Protein AF-A0A0M3HJJ8-F1 (afdb_monomer_lite)

Foldseek 3Di:
DVPVVVVVVVVVVVVVVVPDPDDDPVVVLLVVLVVLLPDAQVCVVVLLVVLLVVCVVPVVSSLCSQQPPRPRSVRHPLVVVLVSCVPRPVPSNLVNLCRCCVVVVDDDVVSVVVNVVSVVVVVVVLVVVVVVCVVVVDPPVVPNPPPPD

Secondary structure (DSSP, 8-state):
--TTHHHHHHHHHHHHHH------THHHHHHHHHHHHT--GGGHHHHHHHHHHHHHH-HHHHHHHHHSS-HHHHHS-HHHHHHHHHHH-HHHHHHHHHIIIIIS----HHHHHHHHHHHHHHHHHHHHHHHHHHHS----TTSSSSS--

InterPro domains:
  IPR019452 Vacuolar sorting protein 39/Transforming growth factor beta receptor-associated domain 1 [PF10366] (10-55)
  IPR032914 Vam6/VPS39/TRAP1 family [PTHR12894] (11-126)

Radius of gyration: 19.95 Å; chains: 1; bounding box: 54×39×54 Å

Structure (mmCIF, N/CA/C/O backbone):
data_AF-A0A0M3HJJ8-F1
#
_entry.id   AF-A0A0M3HJJ8-F1
#
loop_
_atom_site.group_PDB
_atom_site.id
_atom_site.type_symbol
_atom_site.label_atom_id
_atom_site.label_alt_id
_atom_site.label_comp_id
_atom_site.label_asym_id
_atom_site.label_entity_id
_atom_site.label_seq_id
_atom_site.pdbx_PDB_ins_code
_atom_site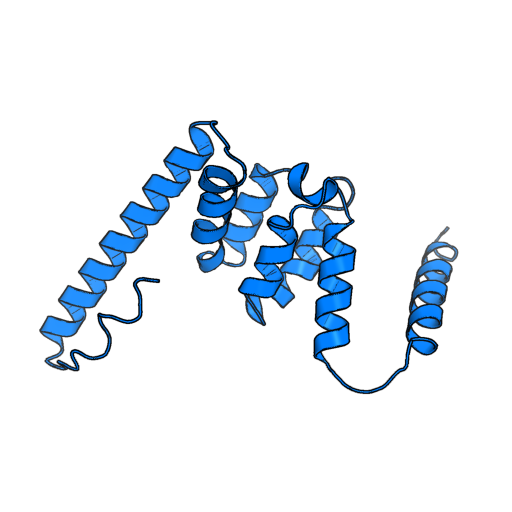.Cartn_x
_atom_site.Cartn_y
_atom_site.Cartn_z
_atom_site.occupancy
_atom_site.B_iso_or_equiv
_atom_site.auth_seq_id
_atom_site.auth_comp_id
_atom_site.auth_asym_id
_atom_site.auth_atom_id
_atom_site.pdbx_PDB_model_num
ATOM 1 N N . MET A 1 1 ? 17.594 -23.583 -23.788 1.00 49.72 1 MET A N 1
ATOM 2 C CA . MET A 1 1 ? 16.881 -22.342 -23.407 1.00 49.72 1 MET A CA 1
ATOM 3 C C . MET A 1 1 ? 16.601 -22.244 -21.904 1.00 49.72 1 MET A C 1
ATOM 5 O O . MET A 1 1 ? 16.680 -21.148 -21.383 1.00 49.72 1 MET A O 1
ATOM 9 N N . LEU A 1 2 ? 16.370 -23.355 -21.184 1.00 41.62 2 LEU A N 1
ATOM 10 C CA . LEU A 1 2 ? 16.202 -23.365 -19.715 1.00 41.62 2 LEU A CA 1
ATOM 11 C C . LEU A 1 2 ? 17.510 -23.375 -18.890 1.00 41.62 2 LEU A C 1
ATOM 13 O O . LEU A 1 2 ? 17.471 -23.087 -17.702 1.00 41.62 2 LEU A O 1
ATOM 17 N N . SER A 1 3 ? 18.676 -23.666 -19.485 1.00 45.19 3 SER A N 1
ATOM 18 C CA . SER A 1 3 ? 19.934 -23.750 -18.717 1.00 45.19 3 SER A CA 1
ATOM 19 C C . SER A 1 3 ? 20.637 -22.405 -18.488 1.00 45.19 3 SER A C 1
ATOM 21 O O . SER A 1 3 ? 21.563 -22.348 -17.690 1.00 45.19 3 SER A O 1
ATOM 23 N N . PHE A 1 4 ? 20.215 -21.326 -19.161 1.00 44.25 4 PHE A N 1
ATOM 24 C CA . PHE A 1 4 ? 20.799 -19.989 -18.975 1.00 44.25 4 PHE A CA 1
ATOM 25 C C . PHE A 1 4 ? 20.181 -19.253 -17.775 1.00 44.25 4 PHE A C 1
ATOM 27 O O . PHE A 1 4 ? 20.892 -18.592 -17.029 1.00 44.25 4 PHE A O 1
ATOM 34 N N . PHE A 1 5 ? 18.883 -19.455 -17.519 1.00 47.25 5 PHE A N 1
ATOM 35 C CA . PHE A 1 5 ? 18.177 -18.836 -16.388 1.00 47.25 5 PHE A CA 1
ATOM 36 C C . PHE A 1 5 ? 18.597 -19.419 -15.028 1.00 47.25 5 PHE A C 1
ATOM 38 O O . PHE A 1 5 ? 18.590 -18.730 -14.015 1.00 47.25 5 PHE A O 1
ATOM 45 N N . PHE A 1 6 ? 19.030 -20.683 -15.000 1.00 45.34 6 PHE A N 1
ATOM 46 C CA . PHE A 1 6 ? 19.520 -21.327 -13.778 1.00 45.34 6 PHE A CA 1
ATOM 47 C C . PHE A 1 6 ? 20.929 -20.842 -13.369 1.00 45.34 6 PHE A C 1
ATOM 49 O O . PHE A 1 6 ? 21.312 -20.926 -12.199 1.00 45.34 6 PHE A O 1
ATOM 56 N N . PHE A 1 7 ? 21.703 -20.296 -14.316 1.00 45.78 7 PHE A N 1
ATOM 57 C CA . PHE A 1 7 ? 23.073 -19.845 -14.064 1.00 45.78 7 PHE A CA 1
ATOM 58 C C . PHE A 1 7 ? 23.128 -18.466 -13.380 1.00 45.78 7 PHE A C 1
ATOM 60 O O . PHE A 1 7 ? 23.978 -18.259 -12.517 1.00 45.78 7 PHE A O 1
ATOM 67 N N . GLU A 1 8 ? 22.182 -17.558 -13.656 1.00 53.19 8 GLU A N 1
ATOM 68 C CA . GLU A 1 8 ? 22.092 -16.274 -12.933 1.00 53.19 8 GLU A CA 1
ATOM 69 C C . GLU A 1 8 ? 21.602 -16.433 -11.490 1.00 53.19 8 GLU A C 1
ATOM 71 O O . GLU A 1 8 ? 22.157 -15.806 -10.589 1.00 53.19 8 GLU A O 1
ATOM 76 N N . ILE A 1 9 ? 20.649 -17.339 -11.233 1.00 55.94 9 ILE A N 1
ATOM 77 C CA . ILE A 1 9 ? 20.229 -17.677 -9.860 1.00 55.94 9 ILE A CA 1
ATOM 78 C C . ILE A 1 9 ? 21.422 -18.213 -9.056 1.00 55.94 9 ILE A C 1
ATOM 80 O O . ILE A 1 9 ? 21.583 -17.890 -7.879 1.00 55.94 9 ILE A O 1
ATOM 84 N N . SER A 1 10 ? 22.300 -18.980 -9.709 1.00 51.56 10 SER A N 1
ATOM 85 C CA . SER A 1 10 ? 23.516 -19.510 -9.088 1.00 51.56 10 SER A CA 1
ATOM 86 C C . SER A 1 10 ? 24.545 -18.415 -8.801 1.00 51.56 10 SER A C 1
ATOM 88 O O . SER A 1 10 ? 25.164 -18.445 -7.743 1.00 51.56 10 SER A O 1
ATOM 90 N N . ALA A 1 11 ? 24.702 -17.420 -9.681 1.00 54.62 11 ALA A N 1
ATOM 91 C CA . ALA A 1 11 ? 25.575 -16.268 -9.439 1.00 54.62 11 ALA A CA 1
ATOM 92 C C . ALA A 1 11 ? 25.058 -15.376 -8.291 1.00 54.62 11 ALA A C 1
ATOM 94 O O . ALA A 1 11 ? 25.851 -14.931 -7.458 1.00 54.62 11 ALA A O 1
ATOM 95 N N . LEU A 1 12 ? 23.736 -15.187 -8.186 1.00 56.09 12 LEU A N 1
ATOM 96 C CA . LEU A 1 12 ? 23.093 -14.487 -7.065 1.00 56.09 12 LEU A CA 1
ATOM 97 C C . LEU A 1 12 ? 23.265 -15.256 -5.742 1.00 56.09 12 LEU A C 1
ATOM 99 O O . LEU A 1 12 ? 23.572 -14.665 -4.705 1.00 56.09 12 LEU A O 1
ATOM 103 N N . ALA A 1 13 ? 23.137 -16.585 -5.781 1.00 57.53 13 ALA A N 1
ATOM 104 C CA . ALA A 1 13 ? 23.395 -17.457 -4.636 1.00 57.53 13 ALA A CA 1
ATOM 105 C C . ALA A 1 13 ? 24.884 -17.478 -4.230 1.00 57.53 13 ALA A C 1
ATOM 107 O O . ALA A 1 13 ? 25.194 -17.552 -3.044 1.00 57.53 13 ALA A O 1
ATOM 108 N N . LEU A 1 14 ? 25.809 -17.353 -5.187 1.00 56.66 14 LEU A N 1
ATOM 109 C CA . LEU A 1 14 ? 27.254 -17.279 -4.931 1.00 56.66 14 LEU A CA 1
ATOM 110 C C . LEU A 1 14 ? 27.689 -15.930 -4.341 1.00 56.66 14 LEU A C 1
ATOM 112 O O . LEU A 1 14 ? 28.591 -15.896 -3.505 1.00 56.66 14 LEU A O 1
ATOM 116 N N . LEU A 1 15 ? 27.040 -14.823 -4.724 1.00 57.09 15 LEU A N 1
ATOM 117 C CA . LEU A 1 15 ? 27.219 -13.524 -4.060 1.00 57.09 15 LEU A CA 1
ATOM 118 C C . LEU A 1 15 ? 26.713 -13.562 -2.609 1.00 57.09 15 LEU A C 1
ATOM 120 O O . LEU A 1 15 ? 27.374 -13.032 -1.715 1.00 57.09 15 LEU A O 1
ATOM 124 N N . LYS A 1 16 ? 25.594 -14.254 -2.362 1.00 55.28 16 LYS A N 1
ATOM 125 C CA . LYS A 1 16 ? 25.026 -14.485 -1.023 1.00 55.28 16 LYS A CA 1
ATOM 126 C C . LYS A 1 16 ? 25.979 -15.253 -0.092 1.00 55.28 16 LYS A C 1
ATOM 128 O O . LYS A 1 16 ? 26.020 -14.952 1.097 1.00 55.28 16 LYS A O 1
ATOM 133 N N . ASP A 1 17 ? 26.781 -16.177 -0.621 1.00 48.75 17 ASP A N 1
ATOM 134 C CA . ASP A 1 17 ? 27.713 -17.001 0.171 1.00 48.75 17 ASP A CA 1
ATOM 135 C C . ASP A 1 17 ? 28.976 -16.234 0.626 1.00 48.75 17 ASP A C 1
ATOM 137 O O . ASP A 1 17 ? 29.603 -16.575 1.626 1.00 48.75 17 ASP A O 1
ATOM 141 N N . ARG A 1 18 ? 29.333 -15.132 -0.057 1.00 37.56 18 ARG A N 1
ATOM 142 C CA . ARG A 1 18 ? 30.457 -14.251 0.334 1.00 37.56 18 ARG A CA 1
ATOM 143 C C . ARG A 1 18 ? 30.057 -13.022 1.150 1.00 37.56 18 ARG A C 1
ATOM 145 O O . ARG A 1 18 ? 30.937 -12.356 1.687 1.00 37.56 18 ARG A O 1
ATOM 152 N N . ALA A 1 19 ? 28.764 -12.743 1.298 1.00 45.72 19 ALA A N 1
ATOM 153 C CA . ALA A 1 19 ? 28.251 -11.653 2.132 1.00 45.72 19 ALA A CA 1
ATOM 154 C C . ALA A 1 19 ? 28.084 -12.057 3.614 1.00 45.72 19 ALA A C 1
ATOM 156 O O . ALA A 1 19 ? 27.265 -11.493 4.336 1.00 45.72 19 ALA A O 1
ATOM 157 N N . HIS A 1 20 ? 28.840 -13.055 4.082 1.00 44.84 20 HIS A N 1
ATOM 158 C CA . HIS A 1 20 ? 28.767 -13.546 5.454 1.00 44.84 20 HIS A CA 1
ATOM 159 C C . HIS A 1 20 ? 29.638 -12.700 6.398 1.00 44.84 20 HIS A C 1
ATOM 161 O O . HIS A 1 20 ? 30.772 -13.049 6.722 1.00 44.84 20 HIS A O 1
ATOM 167 N N . ILE A 1 21 ? 29.075 -11.586 6.870 1.00 42.34 21 ILE A N 1
ATOM 168 C CA . ILE A 1 21 ? 29.362 -11.071 8.214 1.00 42.34 21 ILE A CA 1
ATOM 169 C C . ILE A 1 21 ? 28.159 -11.489 9.079 1.00 42.34 21 ILE A C 1
ATOM 171 O O . ILE A 1 21 ? 27.039 -11.074 8.784 1.00 42.34 21 ILE A O 1
ATOM 175 N N . PRO A 1 22 ? 28.334 -12.357 10.091 1.00 39.53 22 PRO A N 1
ATOM 176 C CA . PRO A 1 22 ? 27.216 -12.977 10.795 1.00 39.53 22 PRO A CA 1
ATOM 177 C C . PRO A 1 22 ? 26.620 -12.031 11.848 1.00 39.53 22 PRO A C 1
ATOM 179 O O . PRO A 1 22 ? 27.366 -11.418 12.611 1.00 39.53 22 PRO A O 1
ATOM 182 N N . GLY A 1 23 ? 25.281 -11.950 11.936 1.00 38.81 23 GLY A N 1
ATOM 183 C CA . GLY A 1 23 ? 24.638 -11.257 13.060 1.00 38.81 23 GLY A CA 1
ATOM 184 C C . GLY A 1 23 ? 23.108 -11.161 13.121 1.00 38.81 23 GLY A C 1
ATOM 185 O O . GLY A 1 23 ? 22.581 -11.203 14.227 1.00 38.81 23 GLY A O 1
ATOM 186 N N . THR A 1 24 ? 22.358 -11.026 12.021 1.00 43.25 24 THR A N 1
ATOM 187 C CA . THR A 1 24 ? 20.925 -10.678 12.140 1.00 43.25 24 THR A CA 1
ATOM 188 C C . THR A 1 24 ? 20.071 -11.280 11.021 1.00 43.25 24 THR A C 1
ATOM 190 O O . THR A 1 24 ? 20.333 -11.076 9.844 1.00 43.25 24 THR A O 1
ATOM 193 N N . ILE A 1 25 ? 18.996 -11.993 11.359 1.00 47.78 25 ILE A N 1
ATOM 194 C CA . ILE A 1 25 ? 17.938 -12.399 10.407 1.00 47.78 25 ILE A CA 1
ATOM 195 C C . ILE A 1 25 ? 17.319 -11.162 9.717 1.00 47.78 25 ILE A C 1
ATOM 197 O O . ILE A 1 25 ? 16.943 -11.221 8.548 1.00 47.78 25 ILE A O 1
ATOM 201 N N . LEU A 1 26 ? 17.346 -10.016 10.409 1.00 49.81 26 LEU A N 1
ATOM 202 C CA . LEU A 1 26 ? 17.002 -8.687 9.893 1.00 49.81 26 LEU A CA 1
ATOM 203 C C . LEU A 1 26 ? 17.797 -8.308 8.632 1.00 49.81 26 LEU A C 1
ATOM 205 O O . LEU A 1 26 ? 17.226 -7.704 7.732 1.00 49.81 26 LEU A O 1
ATOM 209 N N . SER A 1 27 ? 19.058 -8.750 8.498 1.00 59.50 27 SER A N 1
ATOM 210 C CA . SER A 1 27 ? 19.865 -8.458 7.303 1.00 59.50 27 SER A CA 1
ATOM 211 C C . SER A 1 27 ? 19.256 -9.030 6.019 1.00 59.50 27 SER A C 1
ATOM 213 O O . SER A 1 27 ? 19.357 -8.412 4.967 1.00 59.50 27 SER A O 1
ATOM 215 N N . GLY A 1 28 ? 18.578 -10.182 6.081 1.00 69.25 28 GLY A N 1
ATOM 216 C CA . GLY A 1 28 ? 17.954 -10.791 4.905 1.00 69.25 28 GLY A CA 1
ATOM 217 C C . GLY A 1 28 ? 16.699 -10.046 4.454 1.00 69.25 28 GLY A C 1
ATOM 218 O O . GLY A 1 28 ? 16.523 -9.807 3.257 1.00 69.25 28 GLY A O 1
ATOM 219 N N . CYS A 1 29 ? 15.849 -9.658 5.409 1.00 79.25 29 CYS A N 1
ATOM 220 C CA . CYS A 1 29 ? 14.625 -8.910 5.126 1.00 79.25 29 CYS A CA 1
ATOM 221 C C . CYS A 1 29 ? 14.949 -7.499 4.616 1.00 79.25 29 CYS A C 1
ATOM 223 O O . CYS A 1 29 ? 14.493 -7.127 3.537 1.00 79.25 29 CYS A O 1
ATOM 225 N N . GLU A 1 30 ? 15.831 -6.763 5.301 1.00 85.12 30 GLU A N 1
ATOM 226 C CA . GLU A 1 30 ? 16.259 -5.419 4.886 1.00 85.12 30 GLU A CA 1
ATOM 227 C C . GLU A 1 30 ? 16.891 -5.410 3.488 1.00 85.12 30 GLU A C 1
ATOM 229 O O . GLU A 1 30 ? 16.550 -4.563 2.662 1.00 85.12 30 GLU A O 1
ATOM 234 N N . LEU A 1 31 ? 17.773 -6.371 3.181 1.00 86.25 31 LEU A N 1
ATOM 235 C CA . LEU A 1 31 ? 18.365 -6.484 1.843 1.00 86.25 31 LEU A CA 1
ATOM 236 C C . LEU A 1 31 ? 17.315 -6.810 0.778 1.00 86.25 31 LEU A C 1
ATOM 238 O O . LEU A 1 31 ? 17.405 -6.307 -0.343 1.00 86.25 31 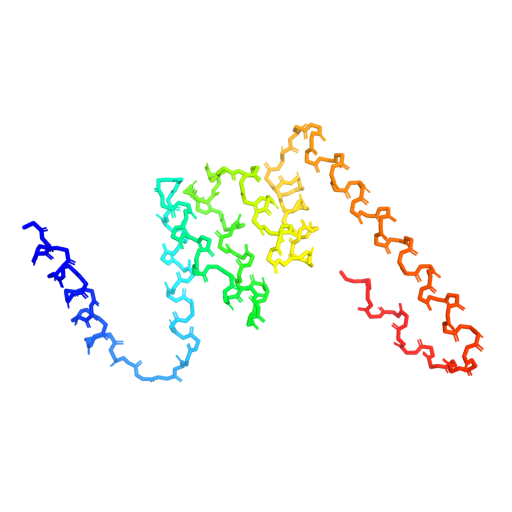LEU A O 1
ATOM 242 N N . THR A 1 32 ? 16.317 -7.628 1.118 1.00 88.31 32 THR A N 1
ATOM 243 C CA . THR A 1 32 ? 15.209 -7.939 0.208 1.00 88.31 32 THR A CA 1
ATOM 244 C C . THR A 1 32 ? 14.375 -6.690 -0.059 1.00 88.31 32 THR A C 1
ATOM 246 O O . THR A 1 32 ? 14.148 -6.362 -1.218 1.00 88.31 32 THR A O 1
ATOM 249 N N . VAL A 1 33 ? 13.993 -5.942 0.979 1.00 92.50 33 VAL A N 1
ATOM 250 C CA . VAL A 1 33 ? 13.249 -4.678 0.849 1.00 92.50 33 VAL A CA 1
ATOM 251 C C . VAL A 1 33 ? 14.004 -3.686 -0.037 1.00 92.50 33 VAL A C 1
ATOM 253 O O . VAL A 1 33 ? 13.444 -3.198 -1.017 1.00 92.50 33 VAL A O 1
ATOM 256 N N . GLN A 1 34 ? 15.291 -3.452 0.235 1.00 92.06 34 GLN A N 1
ATOM 257 C CA . GLN A 1 34 ? 16.120 -2.543 -0.567 1.00 92.06 34 GLN A CA 1
ATOM 258 C C . GLN A 1 34 ? 16.249 -2.996 -2.023 1.00 92.06 34 GLN A C 1
ATOM 260 O O . GLN A 1 34 ? 16.305 -2.168 -2.931 1.00 92.06 34 GLN A O 1
ATOM 265 N N . TYR A 1 35 ? 16.322 -4.306 -2.263 1.00 92.00 35 TYR A N 1
ATOM 266 C CA . TYR A 1 35 ? 16.351 -4.839 -3.618 1.00 92.00 35 TYR A CA 1
ATOM 267 C C . TYR A 1 35 ? 15.029 -4.580 -4.345 1.00 92.00 35 TYR A C 1
ATOM 269 O O . TYR A 1 35 ? 15.049 -4.073 -5.464 1.00 92.00 35 TYR A O 1
ATOM 277 N N . LEU A 1 36 ? 13.893 -4.864 -3.702 1.00 93.31 36 LEU A N 1
ATOM 278 C CA . LEU A 1 36 ? 12.566 -4.645 -4.283 1.00 93.31 36 LEU A CA 1
ATOM 279 C C . LEU A 1 36 ? 12.296 -3.163 -4.574 1.00 93.31 36 LEU A C 1
ATOM 281 O O . LEU A 1 36 ? 11.694 -2.857 -5.596 1.00 93.31 36 LEU A O 1
ATOM 285 N N . GLN A 1 37 ? 12.794 -2.246 -3.741 1.00 95.06 37 GLN A N 1
ATOM 286 C CA . GLN A 1 37 ? 12.668 -0.796 -3.954 1.00 95.06 37 GLN A CA 1
ATOM 287 C C . GLN A 1 37 ? 13.427 -0.291 -5.189 1.00 95.06 37 GLN A C 1
ATOM 289 O O . GLN A 1 37 ? 13.101 0.763 -5.718 1.00 95.06 37 GLN A O 1
ATOM 294 N N . LYS A 1 38 ? 14.415 -1.042 -5.685 1.00 94.00 38 LYS A N 1
ATOM 295 C CA . LYS A 1 38 ? 15.141 -0.719 -6.926 1.00 94.00 38 LYS A CA 1
ATOM 296 C C . LYS A 1 38 ? 14.498 -1.337 -8.165 1.00 94.00 38 LYS A C 1
ATOM 298 O O . LYS A 1 38 ? 15.019 -1.203 -9.272 1.00 94.00 38 LYS A O 1
ATOM 303 N N . LEU A 1 39 ? 13.397 -2.065 -7.994 1.00 92.06 39 LEU A N 1
ATOM 304 C CA . LEU A 1 39 ? 12.645 -2.639 -9.094 1.00 92.06 39 LEU A CA 1
ATOM 305 C C . LEU A 1 39 ? 11.542 -1.665 -9.512 1.00 92.06 39 LEU A C 1
ATOM 307 O O . LEU A 1 39 ? 10.689 -1.289 -8.719 1.00 92.06 39 LEU A O 1
ATOM 311 N N . GLY A 1 40 ? 11.538 -1.288 -10.789 1.00 91.75 40 GLY A N 1
ATOM 312 C CA . GLY A 1 40 ? 10.437 -0.527 -11.377 1.00 91.75 40 GLY A CA 1
ATOM 313 C C . GLY A 1 40 ? 9.268 -1.409 -11.835 1.00 91.75 40 GLY A C 1
ATOM 314 O O . GLY A 1 40 ? 9.261 -2.633 -11.677 1.00 91.75 40 GLY A O 1
ATOM 315 N N . ASN A 1 41 ? 8.312 -0.780 -12.523 1.00 94.06 41 ASN A N 1
ATOM 316 C CA . ASN A 1 41 ? 7.073 -1.399 -13.021 1.00 94.06 41 ASN A CA 1
ATOM 317 C C . ASN A 1 41 ? 7.241 -2.687 -13.837 1.00 94.06 41 ASN A C 1
ATOM 319 O O . ASN A 1 41 ? 6.338 -3.520 -13.858 1.00 94.06 41 ASN A O 1
ATOM 323 N N . ALA A 1 42 ? 8.379 -2.875 -14.509 1.00 94.25 42 ALA A N 1
ATOM 324 C CA . ALA A 1 42 ? 8.636 -4.082 -15.294 1.00 94.25 42 ALA A CA 1
ATOM 325 C C . ALA A 1 42 ? 8.632 -5.366 -14.442 1.00 94.25 42 ALA A C 1
ATOM 327 O O . ALA A 1 42 ? 8.379 -6.445 -14.966 1.00 94.25 42 ALA A O 1
ATOM 328 N N . ASN A 1 43 ? 8.891 -5.246 -13.138 1.00 94.62 43 ASN A N 1
ATOM 329 C CA . ASN A 1 43 ? 8.993 -6.370 -12.210 1.00 94.62 43 ASN A CA 1
ATOM 330 C C . ASN A 1 43 ? 7.906 -6.327 -11.126 1.00 94.62 43 ASN A C 1
ATOM 332 O O . ASN A 1 43 ? 8.069 -6.929 -10.069 1.00 94.62 43 ASN A O 1
ATOM 336 N N . LEU A 1 44 ? 6.797 -5.624 -11.368 1.00 94.88 44 LEU A N 1
ATOM 337 C CA . LEU A 1 44 ? 5.755 -5.382 -10.366 1.00 94.88 44 LEU A CA 1
ATOM 338 C C . LEU A 1 44 ? 5.177 -6.684 -9.776 1.00 94.88 44 LEU A C 1
ATOM 340 O O . LEU A 1 44 ? 4.950 -6.777 -8.574 1.00 94.88 44 LEU A O 1
ATOM 344 N N . ASP A 1 45 ? 5.031 -7.727 -10.596 1.00 94.44 45 ASP A N 1
ATOM 345 C CA . ASP A 1 45 ? 4.546 -9.038 -10.145 1.00 94.44 45 ASP A CA 1
ATOM 346 C C . ASP A 1 45 ? 5.552 -9.747 -9.216 1.00 94.44 45 ASP A C 1
ATOM 348 O O . ASP A 1 45 ? 5.164 -10.439 -8.270 1.00 94.44 45 ASP A O 1
ATOM 352 N N . ILE A 1 46 ? 6.856 -9.540 -9.443 1.00 92.81 46 ILE A N 1
ATOM 353 C CA . ILE A 1 46 ? 7.920 -10.027 -8.555 1.00 92.81 46 ILE A CA 1
ATOM 354 C C . ILE A 1 46 ? 7.846 -9.267 -7.233 1.00 92.81 46 ILE A C 1
ATOM 356 O O . ILE A 1 46 ? 7.844 -9.895 -6.176 1.00 92.81 46 ILE A O 1
ATOM 360 N N . ILE A 1 47 ? 7.719 -7.937 -7.288 1.00 96.00 47 ILE A N 1
ATOM 361 C CA . ILE A 1 47 ? 7.574 -7.100 -6.092 1.00 96.00 47 ILE A CA 1
ATOM 362 C C . ILE A 1 47 ? 6.411 -7.607 -5.238 1.00 96.00 47 ILE A C 1
ATOM 364 O O . ILE A 1 47 ? 6.611 -7.872 -4.059 1.00 96.00 47 ILE A O 1
ATOM 368 N N . PHE A 1 48 ? 5.236 -7.834 -5.825 1.00 96.88 48 PHE A N 1
ATOM 369 C CA . PHE A 1 48 ? 4.063 -8.346 -5.108 1.00 96.88 48 PHE A CA 1
ATOM 370 C C . PHE A 1 48 ? 4.281 -9.724 -4.487 1.00 96.88 48 PHE A C 1
ATOM 372 O O . PHE A 1 48 ? 3.941 -9.937 -3.323 1.00 96.88 48 PHE A O 1
ATOM 379 N N . SER A 1 49 ? 4.907 -10.638 -5.230 1.00 93.25 49 SER A N 1
ATOM 380 C CA . SER A 1 49 ? 5.172 -12.001 -4.756 1.00 93.25 49 SER A CA 1
ATOM 381 C C . SER A 1 49 ? 6.016 -12.016 -3.478 1.00 93.25 49 SER A C 1
ATOM 383 O O . SER A 1 49 ? 5.768 -12.817 -2.578 1.00 93.25 49 SER A O 1
ATOM 385 N N . PHE A 1 50 ? 7.003 -11.121 -3.378 1.00 90.75 50 PHE A N 1
ATOM 386 C CA . PHE A 1 50 ? 7.854 -11.019 -2.192 1.00 90.75 50 PHE A CA 1
ATOM 387 C C . PHE A 1 50 ? 7.304 -10.052 -1.137 1.00 90.75 50 PHE A C 1
ATOM 389 O O . PHE A 1 50 ? 7.521 -10.271 0.048 1.00 90.75 50 PHE A O 1
ATOM 396 N N . ALA A 1 51 ? 6.565 -9.015 -1.520 1.00 94.50 51 ALA A N 1
ATOM 397 C CA . ALA A 1 51 ? 5.990 -8.077 -0.562 1.00 94.50 51 ALA A CA 1
ATOM 398 C C . ALA A 1 51 ? 4.902 -8.721 0.309 1.00 94.50 51 ALA A C 1
ATOM 400 O O . ALA A 1 51 ? 4.765 -8.322 1.460 1.00 94.50 51 ALA A O 1
ATOM 401 N N . SER A 1 52 ? 4.164 -9.717 -0.201 1.00 92.75 52 SER A N 1
ATOM 402 C CA . SER A 1 52 ? 3.073 -10.380 0.537 1.00 92.75 52 SER A CA 1
ATOM 403 C C . SER A 1 52 ? 3.551 -10.946 1.881 1.00 92.75 52 SER A C 1
ATOM 405 O O . SER A 1 52 ? 3.040 -10.569 2.934 1.00 92.75 52 SER A O 1
ATOM 407 N N . TRP A 1 53 ? 4.604 -11.771 1.885 1.00 92.06 53 TRP A N 1
ATOM 408 C CA . TRP A 1 53 ? 5.099 -12.355 3.136 1.00 92.06 53 TRP A CA 1
ATOM 409 C C . TRP A 1 53 ? 5.746 -11.315 4.060 1.00 92.06 53 TRP A C 1
ATOM 411 O O . TRP A 1 53 ? 5.601 -11.429 5.274 1.00 92.06 53 TRP A O 1
ATOM 421 N N . ILE A 1 54 ? 6.408 -10.289 3.507 1.00 92.81 54 ILE A N 1
ATOM 422 C CA . ILE A 1 54 ? 7.011 -9.211 4.307 1.00 92.81 54 ILE A CA 1
ATOM 423 C C . ILE A 1 54 ? 5.909 -8.406 4.998 1.00 92.81 54 ILE A C 1
ATOM 425 O O . ILE A 1 54 ? 6.006 -8.175 6.191 1.00 92.81 54 ILE A O 1
ATOM 429 N N . LEU A 1 55 ? 4.829 -8.049 4.294 1.00 94.06 55 LEU A N 1
ATOM 430 C CA . LEU A 1 55 ? 3.685 -7.324 4.862 1.00 94.06 55 LEU A CA 1
ATOM 431 C C . LEU A 1 55 ? 3.002 -8.075 6.011 1.00 94.06 55 LEU A C 1
ATOM 433 O O . LEU A 1 55 ? 2.446 -7.435 6.904 1.00 94.06 55 LEU A O 1
ATOM 437 N N . HIS A 1 56 ? 3.008 -9.408 5.977 1.00 91.06 56 HIS A N 1
ATOM 438 C CA . HIS A 1 56 ? 2.448 -10.237 7.044 1.00 91.06 56 HIS A CA 1
ATOM 439 C C . HIS A 1 56 ? 3.376 -10.380 8.256 1.00 91.06 56 HIS A C 1
ATOM 441 O O . HIS A 1 56 ? 2.873 -10.524 9.370 1.00 91.06 56 HIS A O 1
ATOM 447 N N . ASP A 1 57 ? 4.693 -10.362 8.046 1.00 91.00 57 ASP A N 1
ATOM 448 C CA . ASP A 1 57 ? 5.697 -10.466 9.113 1.00 91.00 57 ASP A CA 1
ATOM 449 C C . ASP A 1 57 ? 5.948 -9.105 9.787 1.00 91.00 57 ASP A C 1
ATOM 451 O O . ASP A 1 57 ? 5.862 -8.978 11.007 1.00 91.00 57 ASP A O 1
ATOM 455 N N . ASP A 1 58 ? 6.179 -8.070 8.977 1.00 92.44 58 ASP A N 1
ATOM 456 C CA . ASP A 1 58 ? 6.391 -6.683 9.380 1.00 92.44 58 ASP A CA 1
ATOM 457 C C . ASP A 1 58 ? 5.717 -5.738 8.371 1.00 92.44 58 ASP A C 1
ATOM 459 O O . ASP A 1 58 ? 6.217 -5.461 7.273 1.00 92.44 58 ASP A O 1
ATOM 463 N N . MET A 1 59 ? 4.553 -5.218 8.765 1.00 94.62 59 MET A N 1
ATOM 464 C CA . MET A 1 59 ? 3.757 -4.320 7.934 1.00 94.62 59 MET A CA 1
ATOM 465 C C . MET A 1 59 ? 4.513 -3.036 7.569 1.00 94.62 59 MET A C 1
ATOM 467 O O . MET A 1 59 ? 4.372 -2.563 6.441 1.00 94.62 59 MET A O 1
ATOM 471 N N . ASP A 1 60 ? 5.310 -2.474 8.480 1.00 94.31 60 ASP A N 1
ATOM 472 C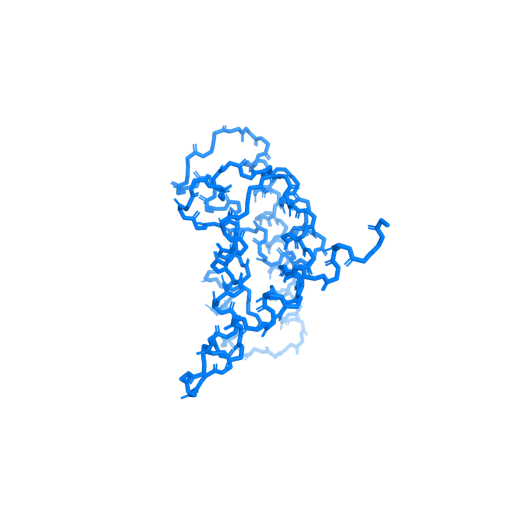 CA . ASP A 1 60 ? 6.022 -1.216 8.239 1.00 94.31 60 ASP A CA 1
ATOM 473 C C . ASP A 1 60 ? 7.148 -1.435 7.221 1.00 94.31 60 ASP A C 1
ATOM 475 O O . ASP A 1 60 ? 7.283 -0.672 6.256 1.00 94.31 60 ASP A O 1
ATOM 479 N N . ALA A 1 61 ? 7.904 -2.529 7.368 1.00 93.31 61 ALA A N 1
ATOM 480 C CA . ALA A 1 61 ? 8.917 -2.926 6.393 1.00 93.31 61 ALA A CA 1
ATOM 481 C C . ALA A 1 61 ? 8.291 -3.240 5.024 1.00 93.31 61 ALA A C 1
ATOM 483 O O . ALA A 1 61 ? 8.776 -2.755 3.997 1.00 93.31 61 ALA A O 1
ATOM 484 N N . GLY A 1 62 ? 7.186 -3.987 4.994 1.00 95.62 62 GLY A N 1
ATOM 485 C CA . GLY A 1 62 ? 6.475 -4.329 3.761 1.00 95.62 62 GLY A CA 1
ATOM 486 C C . GLY A 1 62 ? 5.895 -3.106 3.052 1.00 95.62 62 GLY A C 1
ATOM 487 O O . GLY A 1 62 ? 6.017 -2.973 1.835 1.00 95.62 62 GLY A O 1
ATOM 488 N N . LEU A 1 63 ? 5.324 -2.162 3.800 1.00 97.31 63 LEU A N 1
ATOM 489 C CA . LEU A 1 63 ? 4.807 -0.912 3.249 1.00 97.31 63 LEU A CA 1
ATOM 490 C C . LEU A 1 63 ? 5.933 -0.022 2.709 1.00 97.31 63 LEU A C 1
ATOM 492 O O . LEU A 1 63 ? 5.744 0.662 1.696 1.00 97.31 63 LEU A O 1
ATOM 496 N N . SER A 1 64 ? 7.114 -0.047 3.335 1.00 96.88 64 SER A N 1
ATOM 497 C CA . SER A 1 64 ? 8.274 0.729 2.881 1.00 96.88 64 SER A CA 1
ATOM 498 C C . SER A 1 64 ? 8.692 0.383 1.446 1.00 96.88 64 SER A C 1
ATOM 500 O O . SER A 1 64 ? 9.189 1.251 0.728 1.00 96.88 64 SER A O 1
ATOM 502 N N . ILE A 1 65 ? 8.417 -0.841 0.975 1.00 97.44 65 ILE A N 1
ATOM 503 C CA . ILE A 1 65 ? 8.662 -1.269 -0.414 1.00 97.44 65 ILE A CA 1
ATOM 504 C C . ILE A 1 65 ? 7.935 -0.354 -1.412 1.00 97.44 65 ILE A C 1
ATOM 506 O O . ILE A 1 65 ? 8.460 -0.069 -2.484 1.00 97.44 65 ILE A O 1
ATOM 510 N N . PHE A 1 66 ? 6.754 0.148 -1.043 1.00 98.06 66 PHE A N 1
ATOM 511 C CA . PHE A 1 66 ? 5.885 0.954 -1.905 1.00 98.06 66 PHE A CA 1
ATOM 512 C C . PHE A 1 66 ? 5.903 2.453 -1.588 1.00 98.06 66 PHE A C 1
ATOM 514 O O . PHE A 1 66 ? 5.211 3.226 -2.248 1.00 98.06 66 PHE A O 1
ATOM 521 N N . THR A 1 67 ? 6.637 2.866 -0.554 1.00 97.56 67 THR A N 1
ATOM 522 C CA . THR A 1 67 ? 6.586 4.234 -0.005 1.00 97.56 67 THR A CA 1
ATOM 523 C C . THR A 1 67 ? 7.962 4.875 0.188 1.00 97.56 67 THR A C 1
ATOM 525 O O . THR A 1 67 ? 8.048 6.031 0.603 1.00 97.56 67 THR A O 1
ATOM 528 N N . CYS A 1 68 ? 9.046 4.171 -0.146 1.00 94.88 68 CYS A N 1
ATOM 529 C CA . CYS A 1 68 ? 10.389 4.743 -0.150 1.00 94.88 68 CYS A CA 1
ATOM 530 C C . CYS A 1 68 ? 10.532 5.855 -1.203 1.00 94.88 68 CYS A C 1
ATOM 532 O O . CYS A 1 68 ? 9.876 5.828 -2.241 1.00 94.88 68 CYS A O 1
ATOM 534 N N . ASP A 1 69 ? 11.409 6.828 -0.953 1.00 93.31 69 ASP A N 1
ATOM 535 C CA . ASP A 1 69 ? 11.639 7.975 -1.845 1.00 93.31 69 ASP A CA 1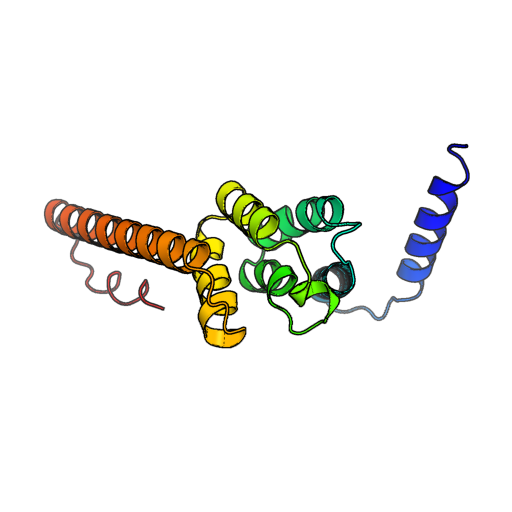
ATOM 536 C C . ASP A 1 69 ? 12.563 7.667 -3.044 1.00 93.31 69 ASP A C 1
ATOM 538 O O . ASP A 1 69 ? 13.032 8.585 -3.717 1.00 93.31 69 ASP A O 1
ATOM 542 N N . GLU A 1 70 ? 12.790 6.387 -3.346 1.00 92.12 70 GLU A N 1
ATOM 543 C CA . GLU A 1 70 ? 13.469 5.951 -4.569 1.00 92.12 70 GLU A CA 1
ATOM 544 C C . GLU A 1 70 ? 12.630 6.283 -5.815 1.00 92.12 70 GLU A C 1
ATOM 546 O O . GLU A 1 70 ? 11.392 6.265 -5.793 1.00 92.12 70 GLU A O 1
ATOM 551 N N . VAL A 1 71 ? 13.305 6.585 -6.927 1.00 95.06 71 VAL A N 1
ATOM 552 C CA . VAL A 1 71 ? 12.643 6.992 -8.179 1.00 95.06 71 VAL A CA 1
ATOM 553 C C . VAL A 1 71 ? 11.768 5.860 -8.710 1.00 95.06 71 VAL A C 1
ATOM 555 O O . VAL A 1 71 ? 10.612 6.088 -9.063 1.00 95.06 71 VAL A O 1
ATOM 558 N N . GLU A 1 72 ? 12.283 4.635 -8.682 1.00 95.81 72 GLU A N 1
ATOM 559 C CA . GLU A 1 72 ? 11.593 3.431 -9.133 1.00 95.81 72 GLU A CA 1
ATOM 560 C C . GLU A 1 72 ? 10.289 3.212 -8.363 1.00 95.81 72 GLU A C 1
ATOM 562 O O . GLU A 1 72 ? 9.265 2.900 -8.972 1.00 95.81 72 GLU A O 1
ATOM 567 N N . VAL A 1 73 ? 10.306 3.447 -7.046 1.00 96.88 73 VAL A N 1
ATOM 568 C CA . VAL A 1 73 ? 9.134 3.306 -6.169 1.00 96.88 73 VAL A CA 1
ATOM 569 C C . VAL A 1 73 ? 8.093 4.384 -6.465 1.00 96.88 73 VAL A C 1
ATOM 571 O O . VAL A 1 73 ? 6.897 4.096 -6.542 1.00 96.88 73 VAL A O 1
ATOM 574 N N . ARG A 1 74 ? 8.527 5.629 -6.686 1.00 95.31 74 ARG A N 1
ATOM 575 C CA . ARG A 1 74 ? 7.631 6.751 -7.020 1.00 95.31 74 ARG A CA 1
ATOM 576 C C . ARG A 1 74 ? 6.919 6.585 -8.357 1.00 95.31 74 ARG A C 1
ATOM 578 O O . ARG A 1 74 ? 5.825 7.139 -8.534 1.00 95.31 74 ARG A O 1
ATOM 585 N N . GLU A 1 75 ? 7.549 5.858 -9.273 1.00 95.81 75 GLU A N 1
ATOM 586 C CA . GLU A 1 75 ? 7.033 5.551 -10.602 1.00 95.81 75 GLU A CA 1
ATOM 587 C C . GLU A 1 75 ? 6.160 4.293 -10.643 1.00 95.81 75 GLU A C 1
ATOM 589 O O . GLU A 1 75 ? 5.496 4.080 -11.659 1.00 95.81 75 GLU A O 1
ATOM 594 N N . LEU A 1 76 ? 6.113 3.476 -9.578 1.00 97.50 76 LEU A N 1
ATOM 595 C CA . LEU A 1 76 ? 5.265 2.281 -9.535 1.00 97.50 76 LEU A CA 1
ATOM 596 C C . LEU A 1 76 ? 3.801 2.611 -9.854 1.00 97.50 76 LEU A C 1
ATOM 598 O O . LEU A 1 76 ? 3.269 3.650 -9.456 1.00 97.50 76 LEU A O 1
ATOM 602 N N . ASP A 1 77 ? 3.131 1.686 -10.537 1.00 97.62 77 ASP A N 1
ATOM 603 C CA . ASP A 1 77 ? 1.707 1.757 -10.837 1.00 97.62 77 ASP A CA 1
ATOM 604 C C . ASP A 1 77 ? 0.900 1.714 -9.533 1.00 97.62 77 ASP A C 1
ATOM 606 O O . ASP A 1 77 ? 0.612 0.657 -8.964 1.00 97.62 77 ASP A O 1
ATOM 610 N N . ARG A 1 78 ? 0.538 2.906 -9.059 1.00 96.75 78 ARG A N 1
ATOM 611 C CA . ARG A 1 78 ? -0.145 3.122 -7.780 1.00 96.75 78 ARG A CA 1
ATOM 612 C C . ARG A 1 78 ? -1.506 2.451 -7.724 1.00 96.75 78 ARG A C 1
ATOM 614 O O . ARG A 1 78 ? -1.952 2.074 -6.644 1.00 96.75 78 ARG A O 1
ATOM 621 N N . GLU A 1 79 ? -2.171 2.286 -8.866 1.00 96.94 79 GLU A N 1
ATOM 622 C CA . GLU A 1 79 ? -3.456 1.596 -8.905 1.00 96.94 79 GLU A CA 1
ATOM 623 C C . GLU A 1 79 ? -3.271 0.104 -8.667 1.00 96.94 79 GLU A C 1
ATOM 625 O O . GLU A 1 79 ? -3.992 -0.482 -7.858 1.00 96.94 79 GLU A O 1
ATOM 630 N N . ARG A 1 80 ? -2.275 -0.503 -9.320 1.00 97.94 80 ARG A N 1
ATOM 631 C CA . ARG A 1 80 ? -1.946 -1.913 -9.095 1.00 97.94 80 ARG A CA 1
ATOM 632 C C . ARG A 1 80 ? -1.432 -2.154 -7.680 1.00 97.94 80 ARG A C 1
ATOM 634 O O . ARG A 1 80 ? -1.828 -3.143 -7.070 1.00 97.94 80 ARG A O 1
ATOM 641 N N . VAL A 1 81 ? -0.604 -1.259 -7.137 1.00 98.00 81 VAL A N 1
ATOM 642 C CA . VAL A 1 81 ? -0.135 -1.343 -5.742 1.00 98.00 81 VAL A CA 1
ATOM 643 C C . VAL A 1 81 ? -1.313 -1.266 -4.773 1.00 98.00 81 VAL A C 1
ATOM 645 O O . VAL A 1 81 ? -1.439 -2.113 -3.893 1.00 98.00 81 VAL A O 1
ATOM 648 N N . LEU A 1 82 ? -2.224 -0.308 -4.960 1.00 97.88 82 LEU A N 1
ATOM 649 C CA . LEU A 1 82 ? -3.415 -0.182 -4.122 1.00 97.88 82 LEU A CA 1
ATOM 650 C C . LEU A 1 82 ? -4.305 -1.429 -4.196 1.00 97.88 82 LEU A C 1
ATOM 652 O O . LEU A 1 82 ? -4.789 -1.898 -3.165 1.00 97.88 82 LEU A O 1
ATOM 656 N N . GLN A 1 83 ? -4.503 -1.989 -5.394 1.00 97.88 83 GLN A N 1
ATOM 657 C CA . GLN A 1 83 ? -5.226 -3.249 -5.564 1.00 97.88 83 GLN A CA 1
ATOM 658 C C . GLN A 1 83 ? -4.545 -4.372 -4.785 1.00 97.88 83 GLN A C 1
ATOM 660 O O . GLN A 1 83 ? -5.213 -5.041 -4.004 1.00 97.88 83 GLN A O 1
ATOM 665 N N . PHE A 1 84 ? -3.235 -4.550 -4.940 1.00 98.00 84 PHE A N 1
ATOM 666 C CA . PHE A 1 84 ? -2.469 -5.554 -4.204 1.00 98.00 84 PHE A CA 1
ATOM 667 C C . PHE A 1 84 ? -2.632 -5.406 -2.684 1.00 98.00 84 PHE A C 1
ATOM 669 O O . PHE A 1 84 ? -3.049 -6.354 -2.022 1.00 98.00 84 PHE A O 1
ATOM 676 N N . LEU A 1 85 ? -2.421 -4.204 -2.136 1.00 97.81 85 LEU A N 1
ATOM 677 C CA . LEU A 1 85 ? -2.562 -3.946 -0.698 1.00 97.81 85 LEU A CA 1
ATOM 678 C C . LEU A 1 85 ? -3.987 -4.209 -0.197 1.00 97.81 85 LEU A C 1
ATOM 680 O O . LEU A 1 85 ? -4.168 -4.756 0.884 1.00 97.81 85 LEU A O 1
ATOM 684 N N . THR A 1 86 ? -5.004 -3.883 -0.997 1.00 96.00 86 THR A N 1
ATOM 685 C CA . THR A 1 86 ? -6.407 -4.143 -0.640 1.00 96.00 86 THR A CA 1
ATOM 686 C C . THR A 1 86 ? -6.712 -5.639 -0.522 1.00 96.00 86 THR A C 1
ATOM 688 O O . THR A 1 86 ? -7.557 -6.017 0.288 1.00 96.00 86 THR A O 1
ATOM 691 N N . HIS A 1 87 ? -6.039 -6.493 -1.298 1.00 95.81 87 HIS A N 1
ATOM 692 C CA . HIS A 1 87 ? -6.244 -7.944 -1.248 1.00 95.81 87 HIS A CA 1
ATOM 693 C C . HIS A 1 87 ? -5.377 -8.623 -0.181 1.00 95.81 87 HIS A C 1
ATOM 695 O O . HIS A 1 87 ? -5.879 -9.474 0.548 1.00 95.81 87 HIS A O 1
ATOM 701 N N . GLU A 1 88 ? -4.104 -8.239 -0.068 1.00 94.62 88 GLU A N 1
ATOM 702 C CA . GLU A 1 88 ? -3.140 -8.921 0.806 1.00 94.62 88 GLU A CA 1
ATOM 703 C C . GLU A 1 88 ? -3.141 -8.378 2.242 1.00 94.62 88 GLU A C 1
ATOM 705 O O . GLU A 1 88 ? -3.079 -9.143 3.203 1.00 94.62 88 GLU A O 1
ATOM 710 N N . CYS A 1 89 ? -3.223 -7.054 2.422 1.00 95.38 89 CYS A N 1
ATOM 711 C CA . CYS A 1 89 ? -3.109 -6.423 3.737 1.00 95.38 89 CYS A CA 1
ATOM 712 C C . CYS A 1 89 ? -3.907 -5.113 3.813 1.00 95.38 89 CYS A C 1
ATOM 714 O O . CYS A 1 89 ? -3.372 -4.012 3.667 1.00 95.38 89 CYS A O 1
ATOM 716 N N . VAL A 1 90 ? -5.206 -5.224 4.115 1.00 94.50 90 VAL A N 1
ATOM 717 C CA . VAL A 1 90 ? -6.126 -4.072 4.221 1.00 94.50 90 VAL A CA 1
ATOM 718 C C . VAL A 1 90 ? -5.634 -3.018 5.226 1.00 94.50 90 VAL A C 1
ATOM 720 O O . VAL A 1 90 ? -5.867 -1.826 5.034 1.00 94.50 90 VAL A O 1
ATOM 723 N N . ALA A 1 91 ? -4.920 -3.432 6.278 1.00 93.56 91 ALA A N 1
ATOM 724 C CA . ALA A 1 91 ? -4.358 -2.522 7.276 1.00 93.56 91 ALA A CA 1
ATOM 725 C C . ALA A 1 91 ? -3.319 -1.547 6.687 1.00 93.56 91 ALA A C 1
ATOM 727 O O . ALA A 1 91 ? -3.218 -0.418 7.164 1.00 93.56 91 ALA A O 1
ATOM 728 N N . ALA A 1 92 ? -2.614 -1.938 5.619 1.00 97.19 92 ALA A N 1
ATOM 729 C CA . ALA A 1 92 ? -1.619 -1.111 4.938 1.00 97.19 92 ALA A CA 1
ATOM 730 C C . ALA A 1 92 ? -2.229 -0.112 3.934 1.00 97.19 92 ALA A C 1
ATOM 732 O O . ALA A 1 92 ? -1.544 0.809 3.489 1.00 97.19 92 ALA A O 1
ATOM 733 N N . VAL A 1 93 ? -3.518 -0.247 3.593 1.00 97.44 93 VAL A N 1
ATOM 734 C CA . VAL A 1 93 ? -4.178 0.596 2.580 1.00 97.44 93 VAL A CA 1
ATOM 735 C C . VAL A 1 93 ? -4.255 2.060 3.010 1.00 97.44 93 VAL A C 1
ATOM 737 O O . VAL A 1 93 ? -3.869 2.939 2.243 1.00 97.44 93 VAL A O 1
ATOM 740 N N . ILE A 1 94 ? -4.722 2.336 4.234 1.00 97.69 94 ILE A N 1
ATOM 741 C CA . ILE A 1 94 ? -4.800 3.713 4.751 1.00 97.69 94 ILE A CA 1
ATOM 742 C C . ILE A 1 94 ? -3.398 4.348 4.818 1.00 97.69 94 ILE A C 1
ATOM 744 O O . ILE A 1 94 ? -3.222 5.391 4.190 1.00 97.69 94 ILE A O 1
ATOM 748 N N . PRO A 1 95 ? -2.384 3.730 5.465 1.00 98.00 95 PRO A N 1
ATOM 749 C CA . PRO A 1 95 ? -1.021 4.267 5.488 1.00 98.00 95 PRO A CA 1
ATOM 750 C C . PRO A 1 95 ? -0.430 4.550 4.100 1.00 98.00 95 PRO A C 1
ATOM 752 O O . PRO A 1 95 ? 0.219 5.577 3.897 1.00 98.00 95 PRO A O 1
ATOM 755 N N . TYR A 1 96 ? -0.671 3.669 3.124 1.00 98.38 96 TYR A N 1
ATOM 756 C CA . TYR A 1 96 ? -0.230 3.879 1.746 1.00 98.38 96 TYR A CA 1
ATOM 757 C C . TYR A 1 96 ? -0.895 5.107 1.111 1.00 98.38 96 TYR A C 1
ATOM 759 O O . TYR A 1 96 ? -0.210 5.974 0.565 1.00 98.38 96 TYR A O 1
ATOM 767 N N . LEU A 1 97 ? -2.225 5.204 1.209 1.00 98.38 97 LEU A N 1
ATOM 768 C CA . LEU A 1 97 ? -2.997 6.319 0.658 1.00 98.38 97 LEU A CA 1
ATOM 769 C C . LEU A 1 97 ? -2.608 7.655 1.306 1.00 98.38 97 LEU A C 1
ATOM 771 O O . LEU A 1 97 ? -2.412 8.648 0.608 1.00 98.38 97 LEU A O 1
ATOM 775 N N .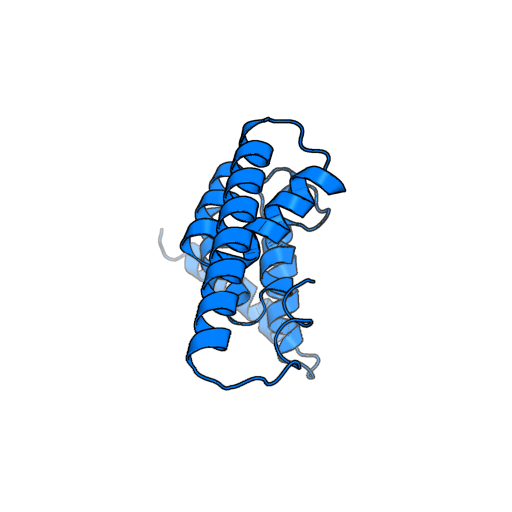 GLU A 1 98 ? -2.434 7.676 2.626 1.00 98.12 98 GLU A N 1
ATOM 776 C CA . GLU A 1 98 ? -1.945 8.847 3.358 1.00 98.12 98 GLU A CA 1
ATOM 777 C C . GLU A 1 98 ? -0.556 9.269 2.878 1.00 98.12 98 GLU A C 1
ATOM 779 O O . GLU A 1 98 ? -0.299 10.459 2.685 1.00 98.12 98 GLU A O 1
ATOM 784 N N . HIS A 1 99 ? 0.341 8.310 2.643 1.00 98.25 99 HIS A N 1
ATOM 785 C CA . HIS A 1 99 ? 1.684 8.605 2.157 1.00 98.25 99 HIS A CA 1
ATOM 786 C C . HIS A 1 99 ? 1.654 9.230 0.761 1.00 98.25 99 HIS A C 1
ATOM 788 O O . HIS A 1 99 ? 2.222 10.308 0.563 1.00 98.25 99 HIS A O 1
ATOM 794 N N . ILE A 1 100 ? 0.956 8.618 -0.201 1.00 97.50 100 ILE A N 1
ATOM 795 C CA . ILE A 1 100 ? 0.913 9.155 -1.569 1.00 97.50 100 ILE A CA 1
ATOM 796 C C . ILE A 1 100 ? 0.207 10.521 -1.621 1.00 97.50 100 ILE A C 1
ATOM 798 O O . ILE A 1 100 ? 0.647 11.410 -2.351 1.00 97.50 100 ILE A O 1
ATOM 802 N N . ILE A 1 101 ? -0.842 10.730 -0.820 1.00 97.75 101 ILE A N 1
ATOM 803 C CA . ILE A 1 101 ? -1.613 11.979 -0.813 1.00 97.75 101 ILE A CA 1
ATOM 804 C C . ILE A 1 101 ? -0.866 13.083 -0.066 1.00 97.75 101 ILE A C 1
ATOM 806 O O . ILE A 1 101 ? -0.635 14.158 -0.620 1.00 97.75 101 ILE A O 1
ATOM 810 N N . PHE A 1 102 ? -0.479 12.844 1.186 1.00 97.38 102 PHE A N 1
ATOM 811 C CA . PHE A 1 102 ? 0.038 13.899 2.057 1.00 97.38 102 PHE A CA 1
ATOM 812 C C . PHE A 1 102 ? 1.543 14.111 1.922 1.00 97.38 102 PHE A C 1
ATOM 814 O O . PHE A 1 102 ? 2.001 15.240 2.101 1.00 97.38 102 PHE A O 1
ATOM 821 N N . LYS A 1 103 ? 2.320 13.069 1.592 1.00 96.81 103 LYS A N 1
ATOM 822 C CA . LYS A 1 103 ? 3.779 13.199 1.432 1.00 96.81 103 LYS A CA 1
ATOM 823 C C . LYS A 1 103 ? 4.198 13.382 -0.019 1.00 96.81 103 LYS A C 1
ATOM 825 O O . LYS A 1 103 ? 5.040 14.231 -0.298 1.00 96.81 103 LYS A O 1
ATOM 830 N N . TRP A 1 104 ? 3.618 12.624 -0.949 1.00 96.69 104 TRP A N 1
ATOM 831 C CA . TRP A 1 104 ? 3.943 12.765 -2.377 1.00 96.69 104 TRP A CA 1
ATOM 832 C C . TRP A 1 104 ? 3.040 13.742 -3.129 1.00 96.69 104 TRP A C 1
ATOM 834 O O . TRP A 1 104 ? 3.328 14.076 -4.278 1.00 96.69 104 TRP A O 1
ATOM 844 N N . GLY A 1 105 ? 2.003 14.268 -2.475 1.00 95.50 105 GLY A N 1
ATOM 845 C CA . GLY A 1 105 ? 1.172 15.330 -3.029 1.00 95.50 105 GLY A CA 1
ATOM 846 C C . GLY A 1 105 ? 0.281 14.865 -4.175 1.00 95.50 105 GLY A C 1
ATOM 847 O O . GLY A 1 105 ? 0.013 15.657 -5.080 1.00 95.50 105 GLY A O 1
ATOM 848 N N . GLU A 1 106 ? -0.157 13.605 -4.167 1.00 95.88 106 GLU A N 1
ATOM 849 C CA . GLU A 1 106 ? -1.083 13.075 -5.164 1.00 95.88 106 GLU A CA 1
ATOM 850 C C . GLU A 1 106 ? -2.418 13.833 -5.122 1.00 95.88 106 GLU A C 1
ATOM 852 O O . GLU A 1 106 ? -3.056 13.940 -4.075 1.00 95.88 106 GLU A O 1
ATOM 857 N N . LYS A 1 107 ? -2.841 14.382 -6.268 1.00 93.00 107 LYS A N 1
ATOM 858 C CA . LYS A 1 107 ? -4.029 15.256 -6.376 1.00 93.00 107 LYS A CA 1
ATOM 859 C C . LYS A 1 107 ? -5.210 14.598 -7.085 1.00 93.00 107 LYS A C 1
ATOM 861 O O . LYS A 1 107 ? -6.272 15.213 -7.166 1.00 93.00 107 LYS A O 1
ATOM 866 N N . GLY A 1 108 ? -5.034 13.399 -7.644 1.00 90.75 108 GLY A N 1
ATOM 867 C CA . GLY A 1 108 ? -6.098 12.696 -8.348 1.00 90.75 108 GLY A CA 1
ATOM 868 C C . GLY A 1 108 ? -7.256 12.344 -7.403 1.00 90.75 108 GLY A C 1
ATOM 869 O O . GLY A 1 108 ? -7.009 11.699 -6.385 1.00 90.75 108 GLY A O 1
ATOM 870 N N . PRO A 1 109 ? -8.517 12.691 -7.730 1.00 94.44 109 PRO A N 1
ATOM 871 C CA . PRO A 1 109 ? -9.656 12.498 -6.825 1.00 94.44 109 PRO A CA 1
ATOM 872 C C . PRO A 1 109 ? -9.862 11.031 -6.435 1.00 94.44 109 PRO A C 1
ATOM 874 O O . PRO A 1 109 ? -10.197 10.741 -5.297 1.00 94.44 109 PRO A O 1
ATOM 877 N N . LYS A 1 110 ? -9.537 10.098 -7.338 1.00 95.31 110 LYS A N 1
ATOM 878 C CA . LYS A 1 110 ? -9.670 8.652 -7.125 1.00 95.31 110 LYS A CA 1
ATOM 879 C C . LYS A 1 110 ? -9.047 8.170 -5.810 1.00 95.31 110 LYS A C 1
ATOM 881 O O . LYS A 1 110 ? -9.694 7.444 -5.068 1.00 95.31 110 LYS A O 1
ATOM 886 N N . PHE A 1 111 ? -7.806 8.557 -5.513 1.00 96.69 111 PHE A N 1
ATOM 887 C CA . PHE A 1 111 ? -7.130 8.102 -4.293 1.00 96.69 111 PHE A CA 1
ATOM 888 C C . PHE A 1 111 ? -7.716 8.748 -3.033 1.00 96.69 111 PHE A C 1
ATOM 890 O O . PHE A 1 111 ? -7.780 8.105 -1.988 1.00 96.69 111 PHE A O 1
ATOM 897 N N . HIS A 1 112 ? -8.181 9.994 -3.141 1.00 97.50 112 HIS A N 1
ATOM 898 C CA . HIS A 1 112 ? -8.815 10.722 -2.039 1.00 97.50 112 HIS A CA 1
ATOM 899 C C . HIS A 1 112 ? -10.190 10.150 -1.706 1.00 97.50 112 HIS A C 1
ATOM 901 O O . HIS A 1 112 ? -10.491 9.956 -0.531 1.00 97.50 112 HIS A O 1
ATOM 907 N N . ASP A 1 113 ? -10.989 9.829 -2.724 1.00 97.62 113 ASP A N 1
ATOM 908 C CA . ASP A 1 113 ? -12.305 9.209 -2.562 1.00 97.62 113 ASP A CA 1
ATOM 909 C C . ASP A 1 113 ? -12.167 7.843 -1.877 1.00 97.62 113 ASP A C 1
ATOM 911 O O . ASP A 1 113 ? -12.823 7.581 -0.870 1.00 97.62 113 ASP A O 1
ATOM 915 N N . ILE A 1 114 ? -11.225 7.016 -2.350 1.00 97.19 114 ILE A N 1
ATOM 916 C CA . ILE A 1 114 ? -10.936 5.709 -1.747 1.00 97.19 114 ILE A CA 1
ATOM 917 C C . ILE A 1 114 ? -10.476 5.871 -0.289 1.00 97.19 114 ILE A C 1
ATOM 919 O O . ILE A 1 114 ? -10.962 5.159 0.591 1.00 97.19 114 ILE A O 1
ATOM 923 N N . LEU A 1 115 ? -9.584 6.824 0.009 1.00 97.94 115 LEU A N 1
ATOM 924 C CA . LEU A 1 115 ? -9.163 7.096 1.389 1.00 97.94 115 LEU A CA 1
ATOM 925 C C . LEU A 1 115 ? -10.349 7.519 2.272 1.00 97.94 115 LEU A C 1
ATOM 927 O O . LEU A 1 115 ? -10.487 7.032 3.397 1.00 97.94 115 LEU A O 1
ATOM 931 N N . GLY A 1 116 ? -11.230 8.377 1.755 1.00 97.69 116 GLY A N 1
ATOM 932 C CA . GLY A 1 116 ? -12.460 8.786 2.429 1.00 97.69 116 GLY A CA 1
ATOM 933 C C . GLY A 1 116 ? -13.354 7.595 2.776 1.00 97.69 116 GLY A C 1
ATOM 934 O O . GLY A 1 116 ? -13.785 7.460 3.925 1.00 97.69 116 GLY A O 1
ATOM 935 N N . ASP A 1 117 ? -13.565 6.689 1.822 1.00 96.94 117 ASP A N 1
ATOM 936 C CA . ASP A 1 117 ? -14.340 5.463 2.028 1.00 96.94 117 ASP A CA 1
ATOM 937 C C . ASP A 1 117 ? -13.717 4.564 3.106 1.00 96.94 117 ASP A C 1
ATOM 939 O O . ASP A 1 117 ? -14.426 4.076 3.998 1.00 96.94 117 ASP A O 1
ATOM 943 N N . HIS A 1 118 ? -12.390 4.397 3.096 1.00 95.88 118 HIS A N 1
ATOM 944 C CA . HIS A 1 118 ? -11.680 3.628 4.120 1.00 95.88 118 HIS A CA 1
ATOM 945 C C . HIS A 1 118 ? -11.786 4.258 5.515 1.00 95.88 118 HIS A C 1
ATOM 947 O O . HIS A 1 118 ? -12.006 3.534 6.492 1.00 95.88 118 HIS A O 1
ATOM 953 N N . TYR A 1 119 ? -11.705 5.585 5.643 1.00 97.25 119 TYR A N 1
ATOM 954 C CA . TYR A 1 119 ? -11.921 6.251 6.931 1.00 97.25 119 TYR A CA 1
ATOM 955 C C . TYR A 1 119 ? -13.354 6.096 7.433 1.00 97.25 119 TYR A C 1
ATOM 957 O O . TYR A 1 119 ? -13.561 5.782 8.608 1.00 97.25 119 TYR A O 1
ATOM 965 N N . ILE A 1 120 ? -14.351 6.262 6.560 1.00 97.00 120 ILE A N 1
ATOM 966 C CA . ILE A 1 120 ? -15.758 6.058 6.921 1.00 97.00 120 ILE A CA 1
ATOM 967 C C . ILE A 1 120 ? -15.970 4.621 7.410 1.00 97.00 120 ILE A C 1
ATOM 969 O O . ILE A 1 120 ? -16.633 4.409 8.431 1.00 97.00 120 ILE A O 1
ATOM 973 N N . ALA A 1 121 ? -15.401 3.634 6.715 1.00 94.88 121 ALA A N 1
ATOM 974 C CA . ALA A 1 121 ? -15.464 2.234 7.119 1.00 94.88 121 ALA A CA 1
ATOM 975 C C . ALA A 1 121 ? -14.806 2.002 8.491 1.00 94.88 121 ALA A C 1
ATOM 977 O O . ALA A 1 121 ? -15.434 1.398 9.365 1.00 94.88 121 ALA A O 1
ATOM 978 N N . LYS A 1 122 ? -13.604 2.551 8.719 1.00 92.75 122 LYS A N 1
ATOM 979 C CA . LYS A 1 122 ? -12.877 2.450 9.998 1.00 92.75 122 LYS A CA 1
ATOM 980 C C . LYS A 1 122 ? -13.679 3.057 11.152 1.00 92.75 122 LYS A C 1
ATOM 982 O O . LYS A 1 122 ? -13.859 2.411 12.180 1.00 92.75 122 LYS A O 1
ATOM 987 N N . VAL A 1 123 ? -14.246 4.252 10.977 1.00 95.25 123 VAL A N 1
ATOM 988 C CA . VAL A 1 123 ? -15.089 4.899 12.002 1.00 95.25 123 VAL A CA 1
ATOM 989 C C . VAL A 1 123 ? -16.339 4.069 12.304 1.00 95.25 123 VAL A C 1
ATOM 991 O O . VAL A 1 123 ? -16.672 3.861 13.471 1.00 95.25 123 VAL A O 1
ATOM 994 N N . LYS A 1 124 ? -17.023 3.543 11.279 1.00 95.06 124 LYS A N 1
ATOM 995 C CA . LYS A 1 124 ? -18.192 2.665 11.471 1.00 95.06 124 LYS A CA 1
ATOM 996 C C . LYS A 1 124 ? -17.834 1.400 12.252 1.00 95.06 124 LYS A C 1
ATOM 998 O O . LYS A 1 124 ? -18.610 0.986 13.115 1.00 95.06 124 LYS A O 1
ATOM 1003 N N . GLN A 1 125 ? -16.681 0.800 11.965 1.00 92.75 125 GLN A N 1
ATOM 1004 C CA . GLN A 1 125 ? -16.184 -0.364 12.692 1.00 92.75 125 GLN A CA 1
ATOM 1005 C C . GLN A 1 125 ? -15.914 -0.032 14.165 1.00 92.75 125 GLN A C 1
ATOM 1007 O O . GLN A 1 125 ? -16.448 -0.714 15.037 1.00 92.75 125 GLN A O 1
ATOM 1012 N N . LEU A 1 126 ? -15.193 1.057 14.445 1.00 92.12 126 LEU A N 1
ATOM 1013 C CA . LEU A 1 126 ? -14.899 1.498 15.813 1.00 92.12 126 LEU A CA 1
ATOM 1014 C C . LEU A 1 126 ? -16.177 1.772 16.621 1.00 92.12 126 LEU A C 1
ATOM 1016 O O . LEU A 1 126 ? -16.284 1.367 17.776 1.00 92.12 126 LEU A O 1
ATOM 1020 N N . ILE A 1 127 ? -17.185 2.404 16.010 1.00 94.44 127 ILE A N 1
ATOM 1021 C CA . ILE A 1 127 ? -18.491 2.627 16.653 1.00 94.44 127 ILE A CA 1
ATOM 1022 C C . ILE A 1 127 ? -19.173 1.293 16.979 1.00 94.44 127 ILE A C 1
ATOM 1024 O O . ILE A 1 127 ? -19.741 1.134 18.061 1.00 94.44 127 ILE A O 1
ATOM 1028 N N . LYS A 1 128 ? -19.130 0.320 16.062 1.00 93.44 128 LYS A N 1
ATOM 1029 C CA . LYS A 1 128 ? -19.718 -1.007 16.279 1.00 93.44 128 LYS A CA 1
ATOM 1030 C C . LYS A 1 128 ? -19.029 -1.745 17.430 1.00 93.44 128 LYS A C 1
ATOM 1032 O O . LYS A 1 128 ? -19.724 -2.305 18.276 1.00 93.44 128 LYS A O 1
ATOM 1037 N N . GLU A 1 129 ? -17.701 -1.729 17.466 1.00 90.50 129 GLU A N 1
ATOM 1038 C CA . GLU A 1 129 ? -16.887 -2.332 18.530 1.00 90.50 129 GLU A CA 1
ATOM 1039 C C . GLU A 1 129 ? -17.162 -1.668 19.884 1.00 90.50 129 GLU A C 1
ATOM 1041 O O . GLU A 1 129 ? -17.397 -2.365 20.870 1.00 90.50 129 GLU A O 1
ATOM 1046 N N . TYR A 1 130 ? -17.261 -0.337 19.916 1.00 88.25 130 TYR A N 1
ATOM 1047 C CA . TYR A 1 130 ? -17.650 0.420 21.107 1.00 88.25 130 TYR A CA 1
ATOM 1048 C C . TYR A 1 130 ? -19.045 0.031 21.624 1.00 88.25 130 TYR A C 1
ATOM 1050 O O . TYR A 1 130 ? -19.237 -0.219 22.813 1.00 88.25 130 TYR A O 1
ATOM 1058 N N . ILE A 1 131 ? -20.041 -0.066 20.739 1.00 91.69 131 ILE A N 1
ATOM 1059 C CA . ILE A 1 131 ? -21.397 -0.479 21.134 1.00 91.69 131 ILE A CA 1
ATOM 1060 C C . ILE A 1 131 ? -21.405 -1.926 21.646 1.00 91.69 131 ILE A C 1
ATOM 1062 O O . ILE A 1 131 ? -22.143 -2.233 22.584 1.00 91.69 131 ILE A O 1
ATOM 1066 N N . ALA A 1 132 ? -20.611 -2.818 21.048 1.00 88.94 132 ALA A N 1
ATOM 1067 C CA . ALA A 1 132 ? -20.479 -4.197 21.512 1.00 88.94 132 ALA A CA 1
ATOM 1068 C C . ALA A 1 132 ? -19.859 -4.256 22.917 1.00 88.94 132 ALA A C 1
ATOM 1070 O O . ALA A 1 132 ? -20.429 -4.893 23.802 1.00 88.94 132 ALA A O 1
ATOM 1071 N N . SER A 1 133 ? -18.784 -3.500 23.170 1.00 85.56 133 SER A N 1
ATOM 1072 C CA . SER A 1 133 ? -18.131 -3.477 24.486 1.00 85.56 133 SER A CA 1
ATOM 1073 C C . SER A 1 133 ? -19.040 -2.952 25.603 1.00 85.56 133 SER A C 1
ATOM 1075 O O . SER A 1 133 ? -18.911 -3.372 26.750 1.00 85.56 133 SER A O 1
ATOM 1077 N N . LEU A 1 134 ? -19.987 -2.060 25.285 1.00 83.62 134 LEU A N 1
ATOM 1078 C CA . LEU A 1 134 ? -20.994 -1.593 26.247 1.00 83.62 134 LEU A CA 1
ATOM 1079 C C . LEU A 1 134 ? -22.008 -2.682 26.633 1.00 83.62 134 LEU A C 1
ATOM 1081 O O . LEU A 1 134 ? -22.498 -2.681 27.760 1.00 83.62 134 LEU A O 1
ATOM 1085 N N . LYS A 1 135 ? -22.340 -3.596 25.714 1.00 82.69 135 LYS A N 1
ATOM 1086 C CA . LYS A 1 135 ? -23.317 -4.674 25.950 1.00 82.69 135 LYS A CA 1
ATOM 1087 C C . LYS A 1 135 ? -22.735 -5.829 26.761 1.00 82.69 135 LYS A C 1
ATOM 1089 O O . LYS A 1 135 ? -23.464 -6.427 27.545 1.00 82.69 135 LYS A O 1
ATOM 1094 N N . ASP A 1 136 ? -21.440 -6.091 26.614 1.00 77.31 136 ASP A N 1
ATOM 1095 C CA . ASP A 1 136 ? -20.761 -7.203 27.289 1.00 77.31 136 ASP A CA 1
ATOM 1096 C C . ASP A 1 136 ? -20.347 -6.882 28.740 1.00 77.31 136 ASP A C 1
ATOM 1098 O O . ASP A 1 136 ? -19.805 -7.738 29.436 1.00 77.31 136 ASP A O 1
ATOM 1102 N N . GLY A 1 137 ? -20.586 -5.658 29.232 1.00 64.31 137 GLY A N 1
ATOM 1103 C CA . GLY A 1 137 ? -20.312 -5.260 30.623 1.00 64.31 137 GLY A CA 1
ATOM 1104 C C . GLY A 1 137 ? -18.824 -5.211 31.011 1.00 64.31 137 GLY A C 1
ATOM 1105 O O . GLY A 1 137 ? -18.494 -4.886 32.151 1.00 64.31 137 GLY A O 1
ATOM 1106 N N . SER A 1 138 ? -17.915 -5.492 30.074 1.00 58.44 138 SER A N 1
ATOM 1107 C CA . SER A 1 138 ? -16.463 -5.453 30.262 1.00 58.44 138 SER A CA 1
ATOM 1108 C C . SER A 1 138 ? -15.927 -4.049 29.977 1.00 58.44 138 SER A C 1
ATOM 1110 O O . SER A 1 138 ? -15.369 -3.763 28.918 1.00 58.44 138 SER A O 1
ATOM 1112 N N . LEU A 1 139 ? -16.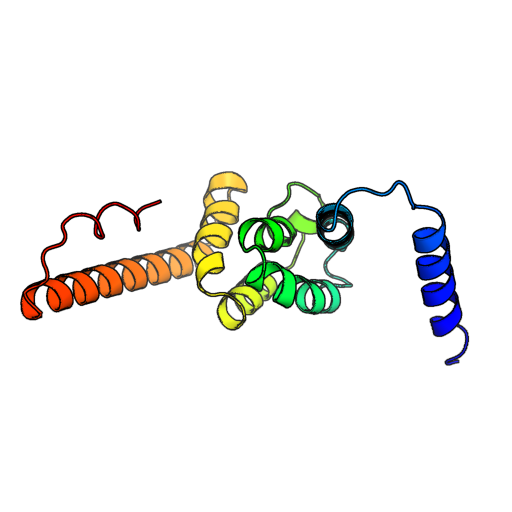104 -3.127 30.924 1.00 54.00 139 LEU A N 1
ATOM 1113 C CA . LEU A 1 139 ? -15.378 -1.858 30.887 1.00 54.00 139 LEU A CA 1
ATOM 1114 C C . LEU A 1 139 ? -13.957 -2.068 31.418 1.00 54.00 139 LEU A C 1
ATOM 1116 O O . LEU A 1 139 ? -13.672 -1.819 32.586 1.00 54.00 139 LEU A O 1
ATOM 1120 N N . SER A 1 140 ? -13.039 -2.456 30.534 1.00 53.34 140 SER A N 1
ATOM 1121 C CA . SER A 1 140 ? -11.655 -2.004 30.665 1.00 53.34 140 SER A CA 1
ATOM 1122 C C . SER A 1 140 ? -11.466 -0.816 29.731 1.00 53.34 140 SER A C 1
ATOM 1124 O O . SER A 1 140 ? -11.248 -0.971 28.530 1.00 53.34 140 SER A O 1
ATOM 1126 N N . PHE A 1 141 ? -11.534 0.391 30.297 1.00 54.03 141 PHE A N 1
ATOM 1127 C CA . PHE A 1 141 ? -11.263 1.668 29.619 1.00 54.03 141 PHE A CA 1
ATOM 1128 C C . PHE A 1 141 ? -9.866 1.747 28.964 1.00 54.03 141 PHE A C 1
ATOM 1130 O O . PHE A 1 141 ? -9.553 2.725 28.292 1.00 54.03 141 PHE A O 1
ATOM 1137 N N . HIS A 1 142 ? -9.029 0.720 29.130 1.00 52.66 142 HIS A N 1
ATOM 1138 C CA . HIS A 1 142 ? -7.683 0.645 28.585 1.00 52.66 142 HIS A CA 1
ATOM 1139 C C . HIS A 1 142 ? -7.638 0.396 27.061 1.00 52.66 142 HIS A C 1
ATOM 1141 O O . HIS A 1 142 ? -6.676 0.797 26.417 1.00 52.66 142 HIS A O 1
ATOM 1147 N N . TYR A 1 143 ? -8.674 -0.203 26.455 1.00 50.41 143 TYR A N 1
ATOM 1148 C CA . TYR A 1 143 ? -8.629 -0.626 25.041 1.00 50.41 143 TYR A CA 1
ATOM 1149 C C . TYR A 1 143 ? -9.012 0.447 24.006 1.00 50.41 143 TYR A C 1
ATOM 1151 O O . TYR A 1 143 ? -8.672 0.311 22.832 1.00 50.41 143 TYR A O 1
ATOM 1159 N N . LEU A 1 144 ? -9.692 1.527 24.406 1.00 49.19 144 LEU A N 1
ATOM 1160 C CA . LEU A 1 144 ? -10.222 2.519 23.456 1.00 49.19 144 LEU A CA 1
ATOM 1161 C C . LEU A 1 144 ? -9.200 3.576 23.007 1.00 49.19 144 LEU A C 1
ATOM 1163 O O . LEU A 1 144 ? -9.387 4.181 21.957 1.00 49.19 144 LEU A O 1
ATOM 1167 N N . PHE A 1 145 ? -8.110 3.786 23.751 1.00 51.09 145 PHE A N 1
ATOM 1168 C CA . PHE A 1 145 ? -7.129 4.833 23.427 1.00 51.09 145 PHE A CA 1
ATOM 1169 C C . PHE A 1 145 ? -5.952 4.370 22.554 1.00 51.09 145 PHE A C 1
ATOM 1171 O O . PHE A 1 145 ? -5.224 5.218 22.050 1.00 51.09 145 PHE A O 1
ATOM 1178 N N . PHE A 1 146 ? -5.757 3.063 22.337 1.00 48.16 146 PHE A N 1
ATOM 1179 C CA . PHE A 1 146 ? -4.571 2.564 21.621 1.00 48.16 146 PHE A CA 1
ATOM 1180 C C . PHE A 1 146 ? -4.762 2.361 20.107 1.00 48.16 146 PHE A C 1
ATOM 1182 O O . PHE A 1 146 ? -3.778 2.232 19.391 1.00 48.16 146 PHE A O 1
ATOM 1189 N N . ASN A 1 147 ? -6.000 2.374 19.598 1.00 41.12 147 ASN A N 1
ATOM 1190 C CA . ASN A 1 147 ? -6.297 2.117 18.175 1.00 41.12 147 ASN A CA 1
ATOM 1191 C C . ASN A 1 147 ? -6.446 3.383 17.310 1.00 41.12 147 ASN A C 1
ATOM 1193 O O . ASN A 1 147 ? -6.884 3.312 16.160 1.00 41.12 147 ASN A O 1
ATOM 1197 N N . ILE A 1 148 ? -6.075 4.545 17.853 1.00 42.91 148 ILE A N 1
ATOM 1198 C CA . ILE A 1 148 ? -5.965 5.802 17.107 1.00 42.91 148 ILE A CA 1
ATOM 1199 C C . ILE A 1 148 ? -4.490 6.217 17.127 1.00 42.91 148 ILE A C 1
ATOM 1201 O O . ILE A 1 148 ? -4.078 7.090 17.888 1.00 42.91 148 ILE A O 1
ATOM 1205 N N . LYS A 1 149 ? -3.686 5.531 16.322 1.00 41.09 149 LYS A N 1
ATOM 1206 C CA . LYS A 1 149 ? -2.421 6.042 15.802 1.00 41.09 149 LYS A CA 1
ATOM 1207 C C . LYS A 1 149 ? -2.449 5.912 14.291 1.00 41.09 149 LYS A C 1
ATOM 1209 O O . LYS A 1 149 ? -3.088 4.945 13.809 1.00 41.09 149 LYS A O 1
#

pLDDT: mean 82.05, std 20.43, range [37.56, 98.38]

Sequence (149 aa):
MLSFFFFEISALALLKDRAHIPGTILSGCELTVQYLQKLGNANLDIIFSFASWILHDDMDAGLSIFTCDEVEVRELDRERVLQFLTHECVAAVIPYLEHIIFKWGEKGPKFHDILGDHYIAKVKQLIKEYIASLKDGSLSFHYLFFNIK

Organism: Ascaris lumbricoides (NCBI:txid6252)